Protein AF-A0A357LX15-F1 (afdb_monomer_lite)

pLDDT: mean 93.95, std 4.74, range [77.75, 98.69]

Structure (mmCIF, N/CA/C/O backbone):
data_AF-A0A357LX15-F1
#
_entry.id   AF-A0A357LX15-F1
#
loop_
_atom_site.group_PDB
_atom_site.id
_atom_site.type_symbol
_atom_site.label_atom_id
_atom_site.label_alt_id
_atom_site.label_comp_id
_atom_site.label_asym_id
_atom_site.label_entity_id
_atom_site.label_seq_id
_atom_site.pdbx_PDB_ins_code
_atom_site.Cartn_x
_atom_site.Cartn_y
_atom_site.Cartn_z
_atom_site.occupancy
_atom_site.B_iso_or_equiv
_atom_site.auth_seq_id
_atom_site.auth_comp_id
_atom_site.auth_asym_id
_atom_site.auth_atom_id
_atom_site.pdbx_PDB_model_num
ATOM 1 N N . MET A 1 1 ? 17.261 7.778 -27.344 1.00 77.75 1 MET A N 1
ATOM 2 C CA . MET A 1 1 ? 16.296 6.752 -26.883 1.00 77.75 1 MET A CA 1
ATOM 3 C C . MET A 1 1 ? 17.004 5.801 -25.923 1.00 77.75 1 MET A C 1
ATOM 5 O O . MET A 1 1 ? 18.211 5.646 -26.060 1.00 77.75 1 MET A O 1
ATOM 9 N N . LEU A 1 2 ? 16.298 5.228 -24.942 1.00 88.62 2 LEU A N 1
ATOM 10 C CA . LEU A 1 2 ? 16.859 4.260 -23.983 1.00 88.62 2 LEU A CA 1
ATOM 11 C C . LEU A 1 2 ? 17.184 2.928 -24.685 1.00 88.62 2 LEU A C 1
ATOM 13 O O . LEU A 1 2 ? 16.451 2.537 -25.592 1.00 88.62 2 LEU A O 1
ATOM 17 N N . SER A 1 3 ? 18.241 2.224 -24.268 1.00 97.62 3 SER A N 1
ATOM 18 C CA . SER A 1 3 ? 18.532 0.884 -24.799 1.00 97.62 3 SER A CA 1
ATOM 19 C C . SER A 1 3 ? 17.457 -0.124 -24.380 1.00 97.62 3 SER A C 1
ATOM 21 O O . SER A 1 3 ? 16.822 0.037 -23.334 1.00 97.62 3 SER A O 1
ATOM 23 N N . THR A 1 4 ? 17.282 -1.192 -25.165 1.00 97.00 4 THR A N 1
ATOM 24 C CA . THR A 1 4 ? 16.307 -2.262 -24.887 1.00 97.00 4 THR A CA 1
ATOM 25 C C . THR A 1 4 ? 16.455 -2.830 -23.476 1.00 97.00 4 THR A C 1
ATOM 27 O O . THR A 1 4 ? 15.458 -3.093 -22.811 1.00 97.00 4 THR A O 1
ATOM 30 N N . PHE A 1 5 ? 17.691 -2.953 -22.980 1.00 96.94 5 PHE A N 1
ATOM 31 C CA . PHE A 1 5 ? 17.960 -3.382 -21.607 1.00 96.94 5 PHE A CA 1
ATOM 32 C C . PHE A 1 5 ? 17.251 -2.492 -20.578 1.00 96.94 5 PHE A C 1
ATOM 34 O O . PHE A 1 5 ? 16.490 -2.991 -19.753 1.00 96.94 5 PHE A O 1
ATOM 41 N N . TRP A 1 6 ? 17.451 -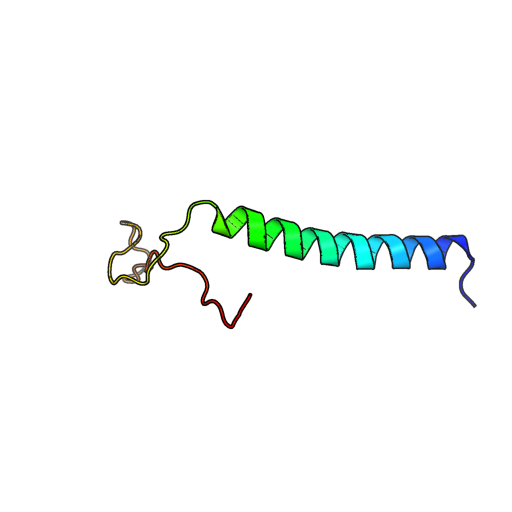1.174 -20.651 1.00 97.94 6 TRP A N 1
ATOM 42 C CA . TRP A 1 6 ? 16.871 -0.246 -19.682 1.00 97.94 6 TRP A CA 1
ATOM 43 C C . TRP A 1 6 ? 15.349 -0.150 -19.799 1.00 97.94 6 TRP A C 1
ATOM 45 O O . TRP A 1 6 ? 14.671 0.017 -18.788 1.00 97.94 6 TRP A O 1
ATOM 55 N N . GLN A 1 7 ? 14.803 -0.298 -21.009 1.00 97.31 7 GLN A N 1
ATOM 56 C CA . GLN A 1 7 ? 13.354 -0.368 -21.211 1.00 97.31 7 GLN A CA 1
ATOM 57 C C . GLN A 1 7 ? 12.747 -1.566 -20.468 1.00 97.31 7 GLN A C 1
ATOM 59 O O . GLN A 1 7 ? 11.798 -1.399 -19.704 1.00 97.31 7 GLN A O 1
ATOM 64 N N . VAL A 1 8 ? 13.325 -2.759 -20.645 1.00 97.88 8 VAL A N 1
ATOM 65 C CA . VAL A 1 8 ? 12.862 -3.986 -19.978 1.00 97.88 8 VAL A CA 1
ATOM 66 C C . VAL A 1 8 ? 13.085 -3.917 -18.467 1.00 97.88 8 VAL A C 1
ATOM 68 O O . VAL A 1 8 ? 12.204 -4.303 -17.705 1.00 97.88 8 VAL A O 1
ATOM 71 N N . TRP A 1 9 ? 14.223 -3.380 -18.020 1.00 98.00 9 TRP A N 1
ATOM 72 C CA . TRP A 1 9 ? 14.540 -3.217 -16.600 1.00 98.00 9 TRP A CA 1
ATOM 73 C C . TRP A 1 9 ? 13.506 -2.356 -15.866 1.00 98.00 9 TRP A C 1
ATOM 75 O O . TRP A 1 9 ? 12.972 -2.763 -14.836 1.00 98.00 9 TRP A O 1
ATOM 85 N N . ILE A 1 10 ? 13.176 -1.185 -16.422 1.00 98.00 10 ILE A N 1
ATOM 86 C CA . ILE A 1 10 ? 12.176 -0.287 -15.830 1.00 98.00 10 ILE A CA 1
ATOM 87 C C . ILE A 1 10 ? 10.798 -0.953 -15.838 1.00 98.00 10 ILE A C 1
ATOM 89 O O . ILE A 1 10 ? 10.107 -0.929 -14.821 1.00 98.00 10 ILE A O 1
ATOM 93 N N . MET A 1 11 ? 10.417 -1.591 -16.950 1.00 98.12 11 MET A N 1
ATOM 94 C CA . MET A 1 11 ? 9.153 -2.322 -17.051 1.00 98.12 11 MET A CA 1
ATOM 95 C C . MET A 1 11 ? 9.033 -3.383 -15.948 1.00 98.12 11 MET A C 1
ATOM 97 O O . MET A 1 11 ? 8.023 -3.429 -15.247 1.00 98.12 11 MET A O 1
ATOM 101 N N . ALA A 1 12 ? 10.076 -4.191 -15.750 1.00 98.56 12 ALA A N 1
ATOM 102 C CA . ALA A 1 12 ? 10.098 -5.234 -14.732 1.00 98.56 12 ALA A CA 1
ATOM 103 C C . ALA A 1 12 ? 9.950 -4.667 -13.313 1.00 98.56 12 ALA A C 1
ATOM 105 O O . ALA A 1 12 ? 9.170 -5.202 -12.527 1.00 98.56 12 ALA A O 1
ATOM 106 N N . ILE A 1 13 ? 10.640 -3.566 -12.990 1.00 98.56 13 ILE A N 1
ATOM 107 C CA . ILE A 1 13 ? 10.529 -2.925 -11.672 1.00 98.56 13 ILE A CA 1
ATOM 108 C C . ILE A 1 13 ? 9.120 -2.386 -11.434 1.00 98.56 13 ILE A C 1
ATOM 110 O O . ILE A 1 13 ? 8.585 -2.583 -10.351 1.00 98.56 13 ILE A O 1
ATOM 114 N N . VAL A 1 14 ? 8.510 -1.728 -12.422 1.00 98.56 14 VAL A N 1
ATOM 115 C CA . VAL A 1 14 ? 7.176 -1.124 -12.269 1.00 98.56 14 VAL A CA 1
ATOM 116 C C . VAL A 1 14 ? 6.100 -2.191 -12.078 1.00 98.56 14 VAL A C 1
ATOM 118 O O . VAL A 1 14 ? 5.299 -2.105 -11.149 1.00 98.56 14 VAL A O 1
ATOM 121 N N . PHE A 1 15 ? 6.080 -3.227 -12.918 1.00 98.69 15 PHE A N 1
ATOM 122 C CA . PHE A 1 15 ? 5.114 -4.314 -12.742 1.00 98.69 15 PHE A CA 1
ATOM 123 C C . PHE A 1 15 ? 5.400 -5.124 -11.476 1.00 98.69 15 PHE A C 1
ATOM 125 O O . PHE A 1 15 ? 4.467 -5.519 -10.779 1.00 98.69 15 PHE A O 1
ATOM 132 N N . GLY A 1 16 ? 6.677 -5.325 -11.148 1.00 98.56 16 GLY A N 1
ATOM 133 C CA . GLY A 1 16 ? 7.099 -5.995 -9.925 1.00 98.56 16 GLY A CA 1
ATOM 134 C C . GLY A 1 16 ? 6.677 -5.243 -8.665 1.00 98.56 16 GLY A C 1
ATOM 135 O O . GLY A 1 16 ? 6.160 -5.863 -7.741 1.00 98.56 16 GLY A O 1
ATOM 136 N N . SER A 1 17 ? 6.829 -3.917 -8.624 1.00 98.38 17 SER A N 1
ATOM 137 C CA . SER A 1 17 ? 6.413 -3.106 -7.476 1.00 98.38 17 SER A CA 1
ATOM 138 C C . SER A 1 17 ? 4.895 -3.048 -7.344 1.00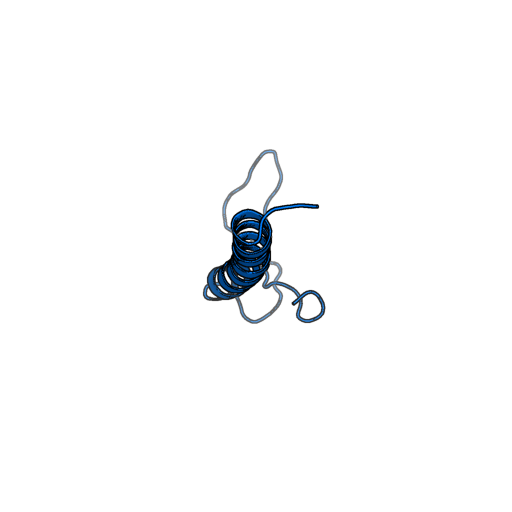 98.38 17 SER A C 1
ATOM 140 O O . SER A 1 17 ? 4.384 -3.197 -6.239 1.00 98.38 17 SER A O 1
ATOM 142 N N . MET A 1 18 ? 4.164 -2.937 -8.457 1.00 98.00 18 MET A N 1
ATOM 143 C CA . MET A 1 18 ? 2.701 -2.977 -8.453 1.00 98.00 18 MET A CA 1
ATOM 144 C C . MET A 1 18 ? 2.170 -4.331 -7.958 1.00 98.00 18 MET A C 1
ATOM 146 O O . MET A 1 18 ? 1.290 -4.375 -7.096 1.00 98.00 18 MET A O 1
ATOM 150 N N . ALA A 1 19 ? 2.746 -5.440 -8.434 1.00 98.38 19 ALA A N 1
ATOM 151 C CA . ALA A 1 19 ? 2.441 -6.772 -7.918 1.00 98.38 19 ALA A CA 1
ATOM 152 C C . ALA A 1 19 ? 2.828 -6.904 -6.435 1.00 98.38 19 ALA A C 1
ATOM 154 O O . ALA A 1 19 ? 2.065 -7.463 -5.649 1.00 98.38 19 ALA A O 1
ATOM 155 N N . GLY A 1 20 ? 3.973 -6.342 -6.037 1.00 98.25 20 GLY A N 1
ATOM 156 C CA . GLY A 1 20 ? 4.432 -6.288 -4.651 1.00 98.25 20 GLY A CA 1
ATOM 157 C C . GLY A 1 20 ? 3.437 -5.580 -3.731 1.00 98.25 20 GLY A C 1
ATOM 158 O O . GLY A 1 20 ? 3.077 -6.132 -2.694 1.00 98.25 20 GLY A O 1
ATOM 159 N N . CYS A 1 21 ? 2.917 -4.418 -4.132 1.00 97.56 21 CYS A N 1
ATOM 160 C CA . CYS A 1 21 ? 1.850 -3.722 -3.411 1.00 97.56 21 CYS A CA 1
ATOM 161 C C . CYS A 1 21 ? 0.596 -4.597 -3.269 1.00 97.56 21 CYS A C 1
ATOM 163 O O . CYS A 1 21 ? 0.066 -4.720 -2.167 1.00 97.56 21 CYS A O 1
ATOM 165 N N . GLY A 1 22 ? 0.159 -5.262 -4.345 1.00 96.19 22 GLY A N 1
ATOM 166 C CA . GLY A 1 22 ? -0.984 -6.180 -4.295 1.00 96.19 22 GLY A CA 1
ATOM 167 C C . GLY A 1 22 ? -0.776 -7.346 -3.321 1.00 96.19 22 GLY A C 1
ATOM 168 O O . GLY A 1 22 ? -1.659 -7.662 -2.524 1.00 96.19 22 GLY A O 1
ATOM 169 N N . VAL A 1 23 ? 0.415 -7.952 -3.324 1.00 97.19 23 VAL A N 1
ATOM 170 C CA . VAL A 1 23 ? 0.777 -9.026 -2.385 1.00 97.19 23 VAL A CA 1
ATOM 171 C C . VAL A 1 23 ? 0.781 -8.525 -0.942 1.00 97.19 23 VAL A C 1
ATOM 173 O O . VAL A 1 23 ? 0.249 -9.212 -0.071 1.00 97.19 23 VAL A O 1
ATOM 176 N N . LEU A 1 24 ? 1.339 -7.339 -0.680 1.00 96.25 24 LEU A N 1
ATOM 177 C CA . LEU A 1 24 ? 1.369 -6.750 0.660 1.00 96.25 24 LEU A CA 1
ATOM 178 C C . LEU A 1 24 ? -0.038 -6.477 1.198 1.00 96.25 24 LEU A C 1
ATOM 180 O O . LEU A 1 24 ? -0.314 -6.826 2.344 1.00 96.25 24 LEU A O 1
ATOM 184 N N . ILE A 1 25 ? -0.939 -5.934 0.372 1.00 94.75 25 ILE A N 1
ATOM 185 C CA . ILE A 1 25 ? -2.344 -5.712 0.747 1.00 94.75 25 ILE A CA 1
ATOM 186 C C . ILE A 1 25 ? -3.000 -7.045 1.135 1.00 94.75 25 ILE A C 1
ATOM 188 O O . ILE A 1 25 ? -3.533 -7.178 2.236 1.00 94.75 25 ILE A O 1
ATOM 192 N N . VAL A 1 26 ? -2.899 -8.072 0.282 1.00 93.12 26 VAL A N 1
ATOM 193 C CA . VAL A 1 26 ? -3.479 -9.400 0.563 1.00 93.12 26 VAL A CA 1
ATOM 194 C C . VAL A 1 26 ? -2.878 -10.029 1.815 1.00 93.12 26 VAL A C 1
ATOM 196 O O . VAL A 1 26 ? -3.608 -10.625 2.604 1.00 93.12 26 VAL A O 1
ATOM 199 N N . TYR A 1 27 ? -1.566 -9.910 2.013 1.00 95.00 27 TYR A N 1
ATOM 200 C CA . TYR A 1 27 ? -0.892 -10.456 3.184 1.00 95.00 27 TYR A CA 1
ATOM 201 C C . TYR A 1 27 ? -1.340 -9.759 4.473 1.00 95.00 27 TYR A C 1
ATOM 203 O O . TYR A 1 27 ? -1.700 -10.443 5.430 1.00 95.00 27 TYR A O 1
ATOM 211 N N . SER A 1 28 ? -1.396 -8.424 4.475 1.00 92.12 28 SER A N 1
ATOM 212 C CA . SER A 1 28 ? -1.842 -7.637 5.629 1.00 92.12 28 SER A CA 1
ATOM 213 C C . SER A 1 28 ? -3.288 -7.950 6.020 1.00 92.12 28 SER A C 1
ATOM 215 O O . SER A 1 28 ? -3.603 -7.943 7.201 1.00 92.12 28 SER A O 1
ATOM 217 N N . MET A 1 29 ? -4.160 -8.297 5.069 1.00 90.62 29 MET A N 1
ATOM 218 C CA . MET A 1 29 ? -5.562 -8.620 5.365 1.00 90.62 29 MET A CA 1
ATOM 219 C C . MET A 1 29 ? -5.788 -9.999 6.008 1.00 90.62 29 MET A C 1
ATOM 221 O O . MET A 1 29 ? -6.863 -10.236 6.554 1.00 90.62 29 MET A O 1
ATOM 225 N N . ARG A 1 30 ? -4.826 -10.935 5.958 1.00 86.81 30 ARG A N 1
ATOM 226 C CA . ARG A 1 30 ? -5.048 -12.343 6.369 1.00 86.81 30 ARG A CA 1
ATOM 227 C C . ARG A 1 30 ? -5.318 -12.550 7.863 1.00 86.81 30 ARG A C 1
ATOM 229 O O . ARG A 1 30 ? -5.809 -13.617 8.223 1.00 86.81 30 ARG A O 1
ATOM 236 N N . GLY A 1 31 ? -4.994 -11.574 8.709 1.00 82.19 31 GLY A N 1
ATOM 237 C CA . GLY A 1 31 ? -5.178 -11.644 10.164 1.00 82.19 31 GLY A CA 1
ATOM 238 C C . GLY A 1 31 ? -6.243 -10.702 10.723 1.00 82.19 31 GLY A C 1
ATOM 239 O O . GLY A 1 31 ? -6.500 -10.747 11.921 1.00 82.19 31 GLY A O 1
ATOM 240 N N . HIS A 1 32 ? -6.853 -9.857 9.889 1.00 85.06 32 HIS A N 1
ATOM 241 C CA . HIS A 1 32 ? -7.811 -8.861 10.361 1.00 85.06 32 HIS A CA 1
ATOM 242 C C . HIS A 1 32 ? -9.177 -9.479 10.673 1.00 85.06 32 HIS A C 1
ATOM 244 O O . HIS A 1 32 ? -9.584 -10.500 10.102 1.00 85.06 32 HIS A O 1
ATOM 250 N N . ARG A 1 33 ? -9.917 -8.817 11.568 1.00 84.81 33 ARG A N 1
ATOM 251 C CA . ARG A 1 33 ? -11.329 -9.123 11.815 1.00 84.81 33 ARG A CA 1
ATOM 252 C C . ARG A 1 33 ? -12.137 -8.982 10.526 1.00 84.81 33 ARG A C 1
ATOM 254 O O . ARG A 1 33 ? -11.796 -8.205 9.647 1.00 84.81 33 ARG A O 1
ATOM 261 N N . LYS A 1 34 ? -13.224 -9.744 10.396 1.00 83.75 34 LYS A N 1
ATOM 262 C CA . LYS A 1 34 ? -14.071 -9.716 9.185 1.00 83.75 34 LYS A CA 1
ATOM 263 C C . LYS A 1 34 ? -15.116 -8.601 9.196 1.00 83.75 34 LYS A C 1
ATOM 265 O O . LYS A 1 34 ? -15.664 -8.275 8.146 1.00 83.75 34 LYS A O 1
ATOM 270 N N . GLU A 1 35 ? -15.394 -8.056 10.371 1.00 88.62 35 GLU A N 1
ATOM 271 C CA . GLU A 1 35 ? -16.430 -7.059 10.613 1.00 88.62 35 GLU A CA 1
ATOM 272 C C . GLU A 1 35 ? -15.825 -5.872 11.355 1.00 88.62 35 GLU A C 1
ATOM 274 O O . GLU A 1 35 ? -14.835 -6.018 12.077 1.00 88.62 35 GLU A O 1
ATOM 279 N N . GLU A 1 36 ? -16.417 -4.699 11.150 1.00 91.56 36 GLU A N 1
ATOM 280 C CA . GLU A 1 36 ? -16.058 -3.499 11.895 1.00 91.56 36 GLU A CA 1
ATOM 281 C C . GLU A 1 36 ? -16.453 -3.648 13.365 1.00 91.56 36 GLU A C 1
ATOM 283 O O . GLU A 1 36 ? -17.466 -4.257 13.714 1.00 91.5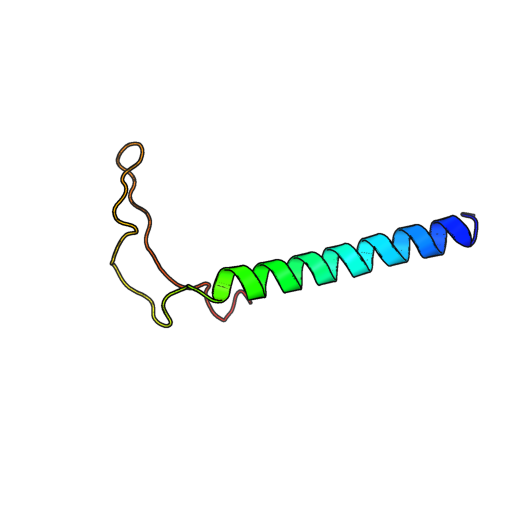6 36 GLU A O 1
ATOM 288 N N . THR A 1 37 ? -15.638 -3.082 14.244 1.00 92.06 37 THR A N 1
ATOM 289 C CA . THR A 1 37 ? -15.816 -3.151 15.684 1.00 92.06 37 THR A CA 1
ATOM 290 C C . THR A 1 37 ? -15.278 -1.894 16.362 1.00 92.06 37 THR A C 1
ATOM 292 O O . THR A 1 37 ? -14.553 -1.088 15.785 1.00 92.06 37 THR A O 1
ATOM 295 N N . THR A 1 38 ? -15.671 -1.709 17.616 1.00 94.31 38 THR A N 1
ATOM 296 C CA . THR A 1 38 ? -15.163 -0.649 18.493 1.00 94.31 38 THR A CA 1
ATOM 297 C C . THR A 1 38 ? -14.051 -1.155 19.415 1.00 94.31 38 THR A C 1
ATOM 299 O O . THR A 1 38 ? -13.627 -0.434 20.311 1.00 94.31 38 THR A O 1
ATOM 302 N N . GLN A 1 39 ? -13.613 -2.408 19.254 1.00 93.81 39 GLN A N 1
ATOM 303 C CA . GLN A 1 39 ? -12.533 -2.996 20.045 1.00 93.81 39 GLN A CA 1
ATOM 304 C C . GLN A 1 39 ? -11.166 -2.490 19.576 1.00 93.81 39 GLN A C 1
ATOM 306 O O . GLN A 1 39 ? -10.872 -2.501 18.377 1.00 93.81 39 GLN A O 1
ATOM 311 N N . THR A 1 40 ? -10.319 -2.109 20.530 1.00 94.62 40 THR A N 1
ATOM 312 C CA . THR A 1 40 ? -8.972 -1.593 20.271 1.00 94.62 40 THR A CA 1
ATOM 313 C C . THR A 1 40 ? -7.908 -2.695 20.311 1.00 94.62 40 THR A C 1
ATOM 315 O O . THR A 1 40 ? -8.185 -3.834 20.700 1.00 94.62 40 THR A O 1
ATOM 318 N N . THR A 1 41 ? -6.688 -2.384 19.869 1.00 92.88 41 THR A N 1
ATOM 319 C CA . THR A 1 41 ? -5.540 -3.314 19.826 1.00 92.88 41 THR A CA 1
ATOM 320 C C . THR A 1 41 ? -4.944 -3.626 21.208 1.00 92.88 41 THR A C 1
ATOM 322 O O . THR A 1 41 ? -4.044 -4.462 21.314 1.00 92.88 41 THR A O 1
ATOM 325 N N . GLY A 1 42 ? -5.432 -2.976 22.271 1.00 93.81 42 GLY A N 1
ATOM 326 C CA . GLY A 1 42 ? -4.995 -3.188 23.656 1.00 93.81 42 GLY A CA 1
ATOM 327 C C . GLY A 1 42 ? -3.719 -2.442 24.057 1.00 93.81 42 GLY A C 1
ATOM 328 O O . GLY A 1 42 ? -3.205 -2.682 25.148 1.00 93.81 42 GLY A O 1
ATOM 329 N N . HIS A 1 43 ? -3.213 -1.554 23.198 1.00 95.44 43 HIS A N 1
ATOM 330 C CA . HIS A 1 43 ? -2.082 -0.676 23.491 1.00 95.44 43 HIS A CA 1
ATOM 331 C C . HIS A 1 43 ? -2.502 0.787 23.334 1.00 95.44 43 HIS A C 1
ATOM 333 O O . HIS A 1 43 ? -3.276 1.120 22.437 1.00 95.44 43 HIS A O 1
ATOM 339 N N . GLU A 1 44 ? -1.957 1.644 24.195 1.00 97.25 44 GLU A N 1
ATOM 340 C CA . GLU A 1 44 ? -2.175 3.088 24.181 1.00 97.25 44 GLU A CA 1
ATOM 341 C C . GLU A 1 44 ? -0.843 3.795 23.918 1.00 97.25 44 GLU A C 1
ATOM 343 O O . GLU A 1 44 ? 0.175 3.493 24.553 1.00 97.25 44 GLU A O 1
ATOM 348 N N . TYR A 1 45 ? -0.856 4.753 22.994 1.00 96.50 45 TYR A N 1
ATOM 349 C CA . TYR A 1 45 ? 0.288 5.595 22.671 1.00 96.50 45 TYR A CA 1
ATOM 350 C C . TYR A 1 45 ? -0.150 7.058 22.698 1.00 96.50 45 TYR A C 1
ATOM 352 O O . TYR A 1 45 ? -0.957 7.475 21.876 1.00 96.50 45 TYR A O 1
ATOM 360 N N . ASP A 1 46 ? 0.385 7.841 23.639 1.00 97.12 46 ASP A N 1
ATOM 361 C CA . ASP A 1 46 ? 0.095 9.282 23.757 1.00 97.12 46 ASP A CA 1
ATOM 362 C C . ASP A 1 46 ? -1.412 9.609 23.880 1.00 97.12 46 ASP A C 1
ATOM 364 O O . ASP A 1 46 ? -1.927 10.521 23.237 1.00 97.12 46 ASP A O 1
ATOM 368 N N . GLY A 1 47 ? -2.159 8.828 24.670 1.00 95.81 47 GLY A N 1
ATOM 369 C CA . GLY A 1 47 ? -3.610 9.011 24.811 1.00 95.81 47 GLY A CA 1
ATOM 370 C C . GLY A 1 47 ? -4.441 8.490 23.634 1.00 95.81 47 GLY A C 1
ATOM 371 O O . GLY A 1 47 ? -5.660 8.662 23.632 1.00 95.81 47 GLY A O 1
ATOM 372 N N . ILE A 1 48 ? -3.806 7.891 22.619 1.00 96.94 48 ILE A N 1
ATOM 373 C CA . ILE A 1 48 ? -4.462 7.356 21.424 1.00 96.94 48 ILE A CA 1
ATOM 374 C C . ILE A 1 48 ? -4.469 5.828 21.487 1.00 96.94 48 ILE A C 1
ATOM 376 O O . ILE A 1 48 ? -3.434 5.189 21.683 1.00 96.94 48 ILE A O 1
ATOM 380 N N . GLU A 1 49 ? -5.645 5.247 21.260 1.00 96.62 49 GLU A N 1
ATOM 381 C CA . GLU A 1 49 ? -5.838 3.813 21.059 1.00 96.62 49 GLU A CA 1
ATOM 382 C C . GLU A 1 49 ? -6.271 3.533 19.615 1.00 96.62 49 GLU A C 1
ATOM 384 O O . GLU A 1 49 ? -7.004 4.312 19.000 1.00 96.62 49 GLU A O 1
ATOM 389 N N . GLU A 1 50 ? -5.842 2.397 19.070 1.00 95.25 50 GLU A N 1
ATOM 390 C CA . GLU A 1 50 ? -6.118 2.020 17.683 1.00 95.25 50 GLU A CA 1
ATOM 391 C C . GLU A 1 50 ? -7.259 1.004 17.600 1.00 95.25 50 GLU A C 1
ATOM 393 O O . GLU A 1 50 ? -7.236 -0.017 18.288 1.00 95.25 50 GLU A O 1
ATOM 398 N N . TYR A 1 51 ? -8.240 1.245 16.724 1.00 95.19 51 TYR A N 1
ATOM 399 C CA . TYR A 1 51 ? -9.287 0.266 16.422 1.00 95.19 51 TYR A CA 1
ATOM 400 C C . TYR A 1 51 ? -8.756 -0.866 15.543 1.00 95.19 51 TYR A C 1
ATOM 402 O O . TYR A 1 51 ? -8.175 -0.626 14.487 1.00 95.19 51 TYR A O 1
ATOM 410 N N . ASP A 1 52 ? -9.044 -2.105 15.934 1.00 93.81 52 ASP A N 1
ATOM 411 C CA 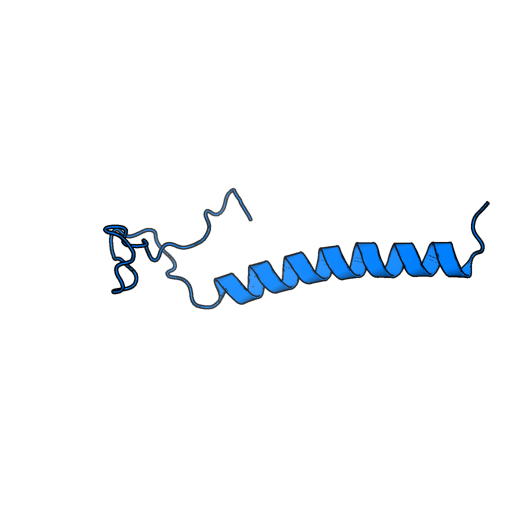. ASP A 1 52 ? -8.672 -3.298 15.169 1.00 93.81 52 ASP A CA 1
ATOM 412 C C . ASP A 1 52 ? -9.806 -3.686 14.200 1.00 93.81 52 ASP A C 1
ATOM 414 O O . ASP A 1 52 ? -10.565 -4.638 14.426 1.00 93.81 52 ASP A O 1
ATOM 418 N N . ASN A 1 53 ? -9.943 -2.865 13.150 1.00 94.00 53 ASN A N 1
ATOM 419 C CA . ASN A 1 53 ? -10.920 -2.999 12.066 1.00 94.00 53 ASN A CA 1
ATOM 420 C C . ASN A 1 53 ? -10.268 -3.468 10.755 1.00 94.00 53 ASN A C 1
ATOM 422 O O . ASN A 1 53 ? -9.120 -3.117 10.473 1.00 94.00 53 ASN A O 1
ATOM 426 N N . PRO A 1 54 ? -10.994 -4.216 9.901 1.00 94.38 54 PRO A N 1
ATOM 427 C CA . PRO A 1 54 ? -10.511 -4.535 8.562 1.00 94.38 54 PRO A CA 1
ATOM 428 C C . PRO A 1 54 ? -10.403 -3.303 7.661 1.00 94.38 54 PRO A C 1
ATOM 430 O O . PRO A 1 54 ? -11.076 -2.293 7.862 1.00 94.38 54 PRO A O 1
ATOM 433 N N . LEU A 1 55 ? -9.629 -3.446 6.579 1.00 93.06 55 LEU A N 1
ATOM 434 C CA . LEU A 1 55 ? -9.6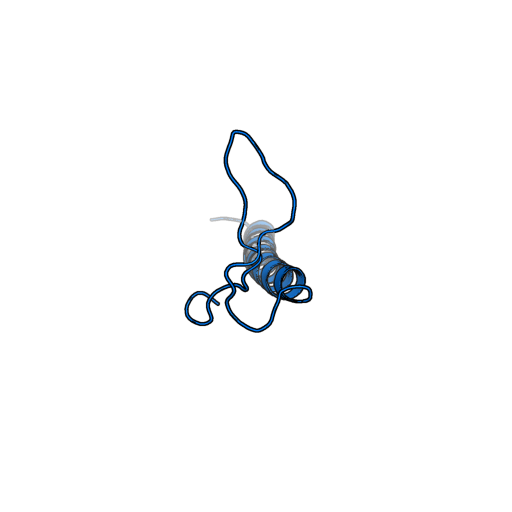67 -2.495 5.472 1.00 93.06 55 LEU A CA 1
ATOM 435 C C . LEU A 1 55 ? -11.074 -2.467 4.850 1.00 93.06 55 LEU A C 1
ATOM 437 O O . LEU A 1 55 ? -11.666 -3.528 4.612 1.00 93.06 55 LEU A O 1
ATOM 441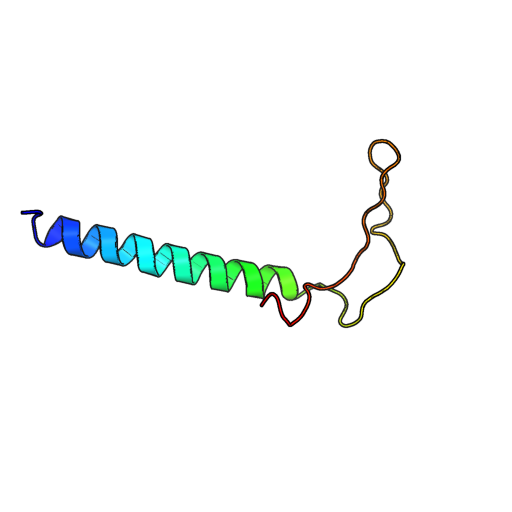 N N . PRO A 1 56 ? -11.613 -1.279 4.543 1.00 91.75 56 PRO A N 1
ATOM 442 C CA . PRO A 1 56 ? -12.931 -1.175 3.947 1.00 91.75 56 PRO A CA 1
ATOM 443 C C . PRO A 1 56 ? -12.931 -1.716 2.512 1.00 91.75 56 PRO A C 1
ATOM 445 O O . PRO A 1 56 ? -12.028 -1.451 1.721 1.00 91.75 56 PRO A O 1
ATOM 448 N N . ARG A 1 57 ? -13.997 -2.434 2.141 1.00 88.56 57 ARG A N 1
ATOM 449 C CA . ARG A 1 57 ? -14.104 -3.125 0.839 1.00 88.56 57 ARG A CA 1
ATOM 450 C C . ARG A 1 57 ? -14.108 -2.211 -0.386 1.00 88.56 57 ARG A C 1
ATOM 452 O O . ARG A 1 57 ? -13.915 -2.707 -1.479 1.00 88.56 57 ARG A O 1
ATOM 459 N N . TRP A 1 58 ? -14.402 -0.923 -0.230 1.00 92.06 58 TRP A N 1
ATOM 460 C CA . TRP A 1 58 ? -14.357 0.037 -1.339 1.00 92.06 58 TRP A CA 1
ATOM 461 C C . TRP A 1 58 ? -12.940 0.557 -1.610 1.00 92.06 58 TRP A C 1
ATOM 463 O O . TRP A 1 58 ? -12.709 1.170 -2.647 1.00 92.06 58 TRP A O 1
ATOM 473 N N . TRP A 1 59 ? -12.018 0.360 -0.662 1.00 91.31 59 TRP A N 1
ATOM 474 C CA . TRP A 1 59 ? -10.628 0.794 -0.776 1.00 91.31 59 TRP A CA 1
ATOM 475 C C . TRP A 1 59 ? -9.738 -0.259 -1.451 1.00 91.31 59 TRP A C 1
ATOM 477 O O . TRP A 1 59 ? -8.756 0.103 -2.093 1.00 91.31 59 TRP A O 1
ATOM 487 N N . VAL A 1 60 ? -10.089 -1.543 -1.308 1.00 83.69 60 VAL A N 1
ATOM 488 C CA . VAL A 1 60 ? -9.435 -2.691 -1.965 1.00 83.69 60 VAL A CA 1
ATOM 489 C C . VAL A 1 60 ? -10.127 -2.998 -3.285 1.00 83.69 60 VAL A C 1
ATOM 491 O O . VAL A 1 60 ? -9.406 -3.183 -4.290 1.00 83.69 60 VAL A O 1
#

Foldseek 3Di:
DDDPVVVVVVVCVVVVVVVVVVVVLVVVQPPADPAFDPDFPPDDDPNDTHGRHGDDPVVD

Sequence (60 aa):
MLSTFWQVWIMAIVFGSMAGCGVLIVYSMRGHRKEETTQTTGHEYDGIEEYDNPLPRWWV

Secondary structure (DSSP, 8-state):
---HHHHHHHHHHHHHHHHHHHHHHHHHHTTS-SS--S-EEEEEETTEEEE--PPPTTT-

Radius of gyration: 18.84 Å; chains: 1; bounding box: 35×22×52 Å